Protein AF-A0A1I2LWS3-F1 (afdb_monomer_lite)

Radius of gyration: 13.33 Å; chains: 1; bounding box: 27×32×39 Å

Structure (mmCIF, N/CA/C/O backbone):
data_AF-A0A1I2LWS3-F1
#
_entry.id   AF-A0A1I2LWS3-F1
#
loop_
_atom_site.group_PDB
_atom_site.id
_atom_site.type_symbol
_atom_site.label_atom_id
_atom_site.label_alt_id
_atom_site.label_comp_id
_atom_site.label_asym_id
_atom_site.label_entity_id
_atom_site.label_seq_id
_atom_site.pdbx_PDB_ins_code
_atom_site.Cartn_x
_atom_site.Cartn_y
_atom_site.Cartn_z
_atom_site.occupancy
_atom_site.B_iso_or_equiv
_atom_site.auth_seq_id
_atom_site.auth_comp_id
_atom_site.auth_asym_id
_atom_site.auth_atom_id
_atom_site.pdbx_PDB_model_num
ATOM 1 N N . MET A 1 1 ? 10.774 5.038 -26.646 1.00 39.22 1 MET A N 1
ATOM 2 C CA . MET A 1 1 ? 10.362 5.436 -25.281 1.00 39.22 1 MET A CA 1
ATOM 3 C C . MET A 1 1 ? 9.271 4.520 -24.703 1.00 39.22 1 MET A C 1
ATOM 5 O O . MET A 1 1 ? 8.633 4.912 -23.744 1.00 39.22 1 MET A O 1
ATOM 9 N N . ALA A 1 2 ? 9.088 3.292 -25.210 1.00 43.41 2 ALA A N 1
ATOM 10 C CA . ALA A 1 2 ? 8.048 2.371 -24.726 1.00 43.41 2 ALA A CA 1
ATOM 11 C C . ALA A 1 2 ? 8.581 1.309 -23.739 1.00 43.41 2 ALA A C 1
ATOM 13 O O . ALA A 1 2 ? 7.833 0.806 -22.908 1.00 43.41 2 ALA A O 1
ATOM 14 N N . ASP A 1 3 ? 9.884 1.010 -23.779 1.00 39.66 3 ASP A N 1
ATOM 15 C CA . ASP A 1 3 ? 10.449 -0.127 -23.038 1.00 39.66 3 ASP A CA 1
ATOM 16 C C . ASP A 1 3 ? 10.540 0.103 -21.521 1.00 39.66 3 ASP A C 1
ATOM 18 O O . ASP A 1 3 ? 10.421 -0.849 -20.754 1.00 39.66 3 ASP A O 1
ATOM 22 N N . ARG A 1 4 ? 10.697 1.360 -21.073 1.00 43.59 4 ARG A N 1
ATOM 23 C CA . ARG A 1 4 ? 10.727 1.696 -19.634 1.00 43.59 4 ARG A CA 1
ATOM 24 C C . ARG A 1 4 ? 9.353 1.505 -18.985 1.00 43.59 4 ARG A C 1
ATOM 26 O O . ARG A 1 4 ? 9.249 0.746 -18.033 1.00 43.59 4 ARG A O 1
ATOM 33 N N . ALA A 1 5 ? 8.303 2.060 -19.595 1.00 58.16 5 ALA A N 1
ATOM 34 C CA . ALA A 1 5 ? 6.930 1.953 -19.097 1.00 58.16 5 ALA A CA 1
ATOM 35 C C . ALA A 1 5 ? 6.466 0.492 -18.939 1.00 58.16 5 ALA A C 1
ATOM 37 O O . ALA A 1 5 ? 5.898 0.134 -17.918 1.00 58.16 5 ALA A O 1
ATOM 38 N N . SER A 1 6 ? 6.784 -0.383 -19.903 1.00 63.44 6 SER A N 1
ATOM 39 C CA . SER A 1 6 ? 6.392 -1.801 -19.819 1.00 63.44 6 SER A CA 1
ATOM 40 C C . SER A 1 6 ? 7.090 -2.571 -18.689 1.00 63.44 6 SER A C 1
ATOM 42 O O . SER A 1 6 ? 6.490 -3.441 -18.054 1.00 63.44 6 SER A O 1
AT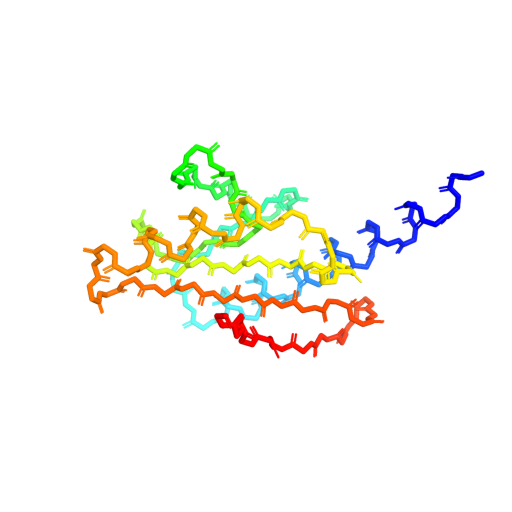OM 44 N N . GLY A 1 7 ? 8.365 -2.258 -18.435 1.00 72.62 7 GLY A N 1
ATOM 45 C CA . GLY A 1 7 ? 9.164 -2.926 -17.414 1.00 72.62 7 GLY A CA 1
ATOM 46 C C . GLY A 1 7 ? 8.844 -2.443 -16.006 1.00 72.62 7 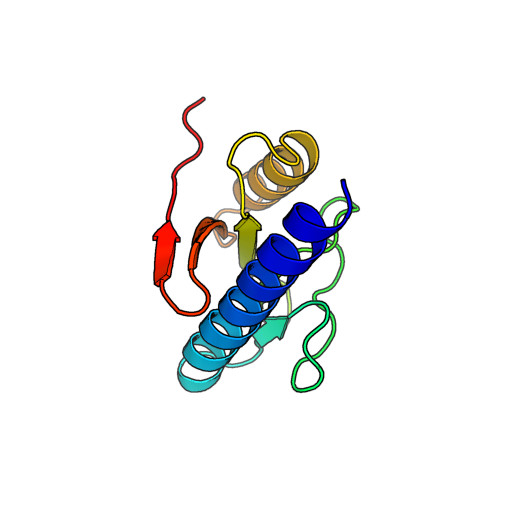GLY A C 1
ATOM 47 O O . GLY A 1 7 ? 8.917 -3.243 -15.076 1.00 72.62 7 GLY A O 1
ATOM 48 N N . ASP A 1 8 ? 8.496 -1.168 -15.852 1.00 78.31 8 ASP A N 1
ATOM 49 C CA . ASP A 1 8 ? 8.132 -0.585 -14.564 1.00 78.31 8 ASP A CA 1
ATOM 50 C C . ASP A 1 8 ? 6.707 -0.991 -14.164 1.00 78.31 8 ASP A C 1
ATOM 52 O O . ASP A 1 8 ? 6.537 -1.492 -13.055 1.00 78.31 8 ASP A O 1
ATOM 56 N N . GLN A 1 9 ? 5.749 -1.003 -15.102 1.00 81.44 9 GLN A N 1
ATOM 57 C CA . GLN A 1 9 ? 4.413 -1.571 -14.865 1.00 81.44 9 GLN A CA 1
ATOM 58 C C . GLN A 1 9 ? 4.486 -3.051 -14.453 1.00 81.44 9 GLN A C 1
ATOM 60 O O . GLN A 1 9 ? 3.949 -3.461 -13.435 1.00 81.44 9 GLN A O 1
ATOM 65 N N . SER A 1 10 ? 5.283 -3.862 -15.158 1.00 86.69 10 SER A N 1
ATOM 66 C CA . SER A 1 10 ? 5.452 -5.279 -14.792 1.00 86.69 10 SER A CA 1
ATOM 67 C C . SER A 1 10 ? 6.076 -5.500 -13.403 1.00 86.69 10 SER A C 1
ATOM 69 O O . SER A 1 10 ? 5.976 -6.601 -12.859 1.00 86.69 10 SER A O 1
ATOM 71 N N . LYS A 1 11 ? 6.824 -4.524 -12.864 1.00 88.94 11 LYS A N 1
ATOM 72 C CA . LYS A 1 11 ? 7.358 -4.587 -11.491 1.00 88.94 11 LYS A CA 1
ATOM 73 C C . LYS A 1 11 ? 6.304 -4.154 -10.489 1.00 88.94 11 LYS A C 1
ATOM 75 O O . LYS A 1 11 ? 6.204 -4.812 -9.462 1.00 88.94 11 LYS A O 1
ATOM 80 N N . HIS A 1 12 ? 5.589 -3.079 -10.802 1.00 91.56 12 HIS A N 1
ATOM 81 C CA . HIS A 1 12 ? 4.465 -2.576 -10.034 1.00 91.56 12 HIS A CA 1
ATOM 82 C C . HIS A 1 12 ? 3.459 -3.698 -9.773 1.00 91.56 12 HIS A C 1
ATOM 84 O O . HIS A 1 12 ? 3.341 -4.146 -8.637 1.00 91.56 12 HIS A O 1
ATOM 90 N N . ASP A 1 13 ? 2.885 -4.266 -10.835 1.00 92.06 13 ASP A N 1
ATOM 91 C CA . ASP A 1 13 ? 1.826 -5.275 -10.739 1.00 92.06 13 ASP A CA 1
ATOM 92 C C . ASP A 1 13 ? 2.303 -6.516 -9.968 1.00 92.06 13 ASP A C 1
ATOM 94 O O . ASP A 1 13 ? 1.601 -7.049 -9.116 1.00 92.06 13 ASP A O 1
ATOM 98 N N . ALA A 1 14 ? 3.553 -6.942 -10.194 1.00 92.75 14 ALA A N 1
ATOM 99 C CA . ALA A 1 14 ? 4.137 -8.078 -9.480 1.00 92.75 14 ALA A CA 1
ATOM 100 C C . ALA A 1 14 ? 4.333 -7.813 -7.975 1.00 92.75 14 ALA A C 1
ATOM 102 O O . ALA A 1 14 ? 4.290 -8.747 -7.173 1.00 92.75 14 ALA A O 1
ATOM 103 N N . VAL A 1 15 ? 4.593 -6.563 -7.583 1.00 94.31 15 VAL A N 1
ATOM 104 C CA . VAL A 1 15 ? 4.698 -6.172 -6.172 1.00 94.31 15 VAL A CA 1
ATOM 105 C C . VAL A 1 15 ? 3.311 -6.016 -5.553 1.00 94.31 15 VAL A C 1
ATOM 107 O O . VAL A 1 15 ? 3.123 -6.520 -4.447 1.00 94.31 15 VAL A O 1
ATOM 110 N N . VAL A 1 16 ? 2.348 -5.417 -6.260 1.00 94.69 16 VAL A N 1
ATOM 111 C CA . VAL A 1 16 ? 0.943 -5.329 -5.824 1.00 94.69 16 VAL A CA 1
ATOM 112 C C . VAL A 1 16 ? 0.386 -6.723 -5.553 1.00 94.69 16 VAL A C 1
ATOM 114 O O . VAL A 1 16 ? -0.049 -7.004 -4.438 1.00 94.69 16 VAL A O 1
ATOM 117 N N . GLU A 1 17 ? 0.504 -7.632 -6.526 1.00 95.12 17 GLU A N 1
ATOM 118 C CA . GLU A 1 17 ? 0.062 -9.023 -6.406 1.00 95.12 17 GLU A CA 1
ATOM 119 C C . GLU A 1 17 ? 0.680 -9.703 -5.181 1.00 95.12 17 GLU A C 1
ATOM 121 O O . GLU A 1 17 ? -0.005 -10.372 -4.407 1.00 95.12 17 GLU A O 1
ATOM 126 N N . LYS A 1 18 ? 1.990 -9.530 -4.984 1.00 94.69 18 LYS A N 1
ATOM 127 C CA . LYS A 1 18 ? 2.704 -10.199 -3.901 1.00 94.69 18 LYS A CA 1
ATOM 128 C C . LYS A 1 18 ? 2.321 -9.655 -2.526 1.00 94.69 18 LYS A C 1
ATOM 130 O O . LYS A 1 18 ? 2.097 -10.453 -1.621 1.00 94.69 18 LYS A O 1
ATOM 135 N N . ILE A 1 19 ? 2.222 -8.336 -2.367 1.00 94.31 19 ILE A N 1
ATOM 136 C CA . ILE A 1 19 ? 1.787 -7.727 -1.104 1.00 94.31 19 ILE A CA 1
ATOM 137 C C . ILE A 1 19 ? 0.337 -8.120 -0.810 1.00 94.31 19 ILE A C 1
ATOM 139 O O . ILE A 1 19 ? 0.034 -8.493 0.319 1.00 94.31 19 ILE A O 1
ATOM 143 N N . ALA A 1 20 ? -0.545 -8.098 -1.813 1.00 94.19 20 ALA A N 1
ATOM 144 C CA . ALA A 1 20 ? -1.936 -8.503 -1.646 1.00 94.19 20 ALA A CA 1
ATOM 145 C C . ALA A 1 20 ? -2.047 -9.962 -1.176 1.00 94.19 20 ALA A C 1
ATOM 147 O O . ALA A 1 20 ? -2.761 -10.232 -0.216 1.00 94.19 20 ALA A O 1
ATOM 148 N N . LYS A 1 21 ? -1.282 -10.885 -1.775 1.00 93.31 21 LYS A N 1
ATOM 149 C CA . LYS A 1 21 ? -1.228 -12.298 -1.357 1.00 93.31 21 LYS A CA 1
ATOM 150 C C . LYS A 1 21 ? -0.701 -12.480 0.062 1.00 93.31 21 LYS A C 1
ATOM 152 O O . LYS A 1 21 ? -1.308 -13.210 0.834 1.00 93.31 21 LYS A O 1
ATOM 157 N N . GLU A 1 22 ? 0.395 -11.807 0.412 1.00 92.69 22 GLU A N 1
ATOM 158 C CA . GLU A 1 22 ? 0.952 -11.864 1.772 1.00 92.69 22 GLU A CA 1
ATOM 159 C C . GLU A 1 22 ? -0.055 -11.339 2.810 1.00 92.69 22 GLU A C 1
ATOM 161 O O . GLU A 1 22 ? -0.182 -11.905 3.890 1.00 92.69 22 GLU A O 1
ATOM 166 N N . LEU A 1 23 ? -0.817 -10.291 2.481 1.00 91.81 23 LEU A N 1
ATOM 167 C CA . LEU A 1 23 ? -1.847 -9.757 3.371 1.00 91.81 23 LEU A CA 1
ATOM 168 C C . LEU A 1 23 ? -3.087 -10.649 3.446 1.00 91.81 23 LEU A C 1
ATOM 170 O O . LEU A 1 23 ? -3.677 -10.726 4.514 1.00 91.81 23 LEU A O 1
ATOM 174 N N . ASP A 1 24 ? -3.496 -11.293 2.352 1.00 89.44 24 ASP A N 1
ATOM 175 C CA . ASP A 1 24 ? -4.695 -12.146 2.304 1.00 89.44 24 ASP A CA 1
ATOM 176 C C . ASP A 1 24 ? -4.525 -13.425 3.134 1.00 89.44 24 ASP A C 1
ATOM 178 O O . ASP A 1 24 ? -5.478 -13.909 3.741 1.00 89.44 24 ASP A O 1
ATOM 182 N N . GLU A 1 25 ? -3.293 -13.936 3.237 1.00 83.62 25 GLU A N 1
ATOM 183 C CA . GLU A 1 25 ? -2.962 -15.050 4.134 1.00 83.62 25 GLU A CA 1
ATOM 184 C C . GLU A 1 25 ? -3.146 -14.689 5.622 1.00 83.62 25 GLU A C 1
ATOM 186 O O . GLU A 1 25 ? -3.498 -15.555 6.427 1.00 83.62 25 GLU A O 1
ATOM 191 N N . ASP A 1 26 ? -2.933 -13.420 5.985 1.00 76.81 26 ASP A N 1
ATOM 192 C CA . ASP A 1 26 ? -2.909 -12.940 7.373 1.00 76.81 26 ASP A CA 1
ATOM 193 C C . ASP A 1 26 ? -4.161 -12.141 7.786 1.00 76.81 26 ASP A C 1
ATOM 195 O O . ASP A 1 26 ? -4.453 -12.008 8.980 1.00 76.81 26 ASP A O 1
ATOM 199 N N . GLN A 1 27 ? -4.890 -11.563 6.830 1.00 76.81 27 GLN A N 1
ATOM 200 C CA . GLN A 1 27 ? -5.953 -10.590 7.073 1.00 76.81 27 GLN A CA 1
ATOM 201 C C . GLN A 1 27 ? -7.203 -10.917 6.264 1.00 76.81 27 GLN A C 1
ATOM 203 O O . GLN A 1 27 ? -7.173 -11.054 5.046 1.00 76.81 27 GLN A O 1
ATOM 208 N N . ASP A 1 28 ? -8.350 -10.935 6.940 1.00 73.44 28 ASP A N 1
ATOM 209 C CA . ASP A 1 28 ? -9.635 -10.992 6.255 1.00 73.44 28 ASP A CA 1
ATOM 210 C C . ASP A 1 28 ? -9.887 -9.667 5.497 1.00 73.44 28 ASP A C 1
ATOM 212 O O . ASP A 1 28 ? -9.792 -8.578 6.072 1.00 73.44 28 ASP A O 1
ATOM 216 N N . TYR A 1 29 ? -10.323 -9.773 4.235 1.00 88.50 29 TYR A N 1
ATOM 217 C CA . TYR A 1 29 ? -10.774 -8.677 3.354 1.00 88.50 29 TYR A CA 1
ATOM 218 C C . TYR A 1 29 ? -9.677 -7.822 2.699 1.00 88.50 29 TYR A C 1
ATOM 220 O O . TYR A 1 29 ? -9.706 -6.591 2.803 1.00 88.50 29 TYR A O 1
ATOM 228 N N . VAL A 1 30 ? -8.779 -8.454 1.943 1.00 95.00 30 VAL A N 1
ATOM 229 C CA . VAL A 1 30 ? -7.851 -7.759 1.036 1.00 95.00 30 VAL A CA 1
ATOM 230 C C . VAL A 1 30 ? -8.494 -7.501 -0.331 1.00 95.00 30 VAL A C 1
ATOM 232 O O . VAL A 1 30 ? -9.309 -8.280 -0.833 1.00 95.00 30 VAL A O 1
ATOM 235 N N . ARG A 1 31 ? -8.162 -6.355 -0.923 1.00 95.69 31 ARG A N 1
ATOM 236 C CA . ARG A 1 31 ? -8.575 -5.911 -2.259 1.00 95.69 31 ARG A CA 1
ATOM 237 C C . ARG A 1 31 ? -7.384 -5.278 -2.957 1.00 95.69 31 ARG A C 1
ATOM 239 O O . ARG A 1 31 ? -6.636 -4.565 -2.291 1.00 95.69 31 ARG A O 1
ATOM 246 N N . ALA A 1 32 ? -7.237 -5.508 -4.254 1.00 95.31 32 ALA A N 1
ATOM 247 C CA . ALA A 1 32 ? -6.097 -5.032 -5.025 1.00 95.31 32 ALA A CA 1
ATOM 248 C C . ALA A 1 32 ? -6.527 -4.639 -6.438 1.00 95.31 32 ALA A C 1
ATOM 250 O O . ALA A 1 32 ? -7.390 -5.303 -7.015 1.00 95.31 32 ALA A O 1
ATOM 251 N N . ASP A 1 33 ? -5.973 -3.539 -6.940 1.00 93.81 33 ASP A N 1
ATOM 252 C CA . ASP A 1 33 ? -6.267 -3.015 -8.271 1.00 93.81 33 ASP A CA 1
ATOM 253 C C . ASP A 1 33 ? -5.537 -3.845 -9.330 1.00 93.81 33 ASP A C 1
ATOM 255 O O . ASP A 1 33 ? -4.411 -4.290 -9.108 1.00 93.81 33 ASP A O 1
ATOM 259 N N . ASP A 1 34 ? -6.197 -4.099 -10.459 1.00 87.94 34 ASP A N 1
ATOM 260 C CA . ASP A 1 34 ? -5.647 -4.848 -11.599 1.00 87.94 34 ASP A CA 1
ATOM 261 C C . ASP A 1 34 ? -5.078 -6.260 -11.287 1.00 87.94 34 ASP A C 1
ATOM 263 O O . ASP A 1 34 ? -4.332 -6.829 -12.089 1.00 87.94 34 ASP A O 1
ATOM 267 N N . ILE A 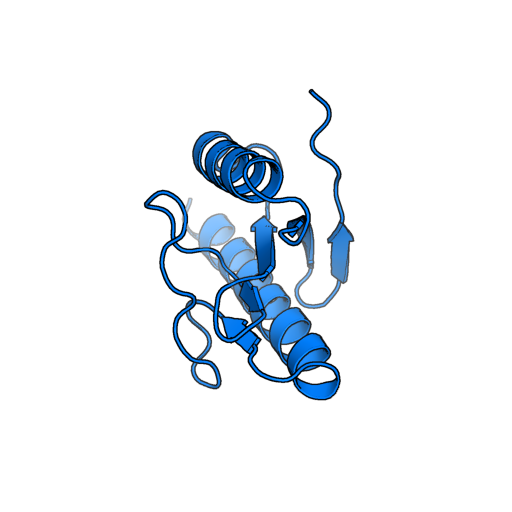1 35 ? -5.474 -6.891 -10.170 1.00 88.31 35 ILE A N 1
ATOM 268 C CA . ILE A 1 35 ? -5.139 -8.291 -9.850 1.00 88.31 35 ILE A CA 1
ATOM 269 C C . ILE A 1 35 ? -6.401 -9.168 -9.871 1.00 88.31 35 ILE A C 1
ATOM 271 O O . ILE A 1 35 ? -7.232 -9.089 -8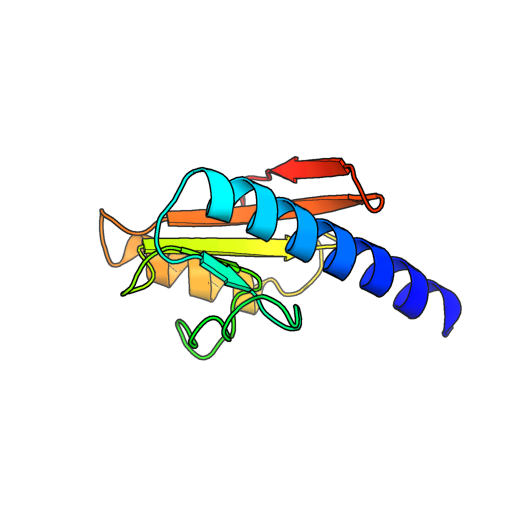.970 1.00 88.31 35 ILE A O 1
ATOM 275 N N . ASP A 1 36 ? -6.495 -10.077 -10.850 1.00 86.88 36 ASP A N 1
ATOM 276 C CA . ASP A 1 36 ? -7.675 -10.926 -11.134 1.00 86.88 36 ASP A CA 1
ATOM 277 C C . ASP A 1 36 ? -8.249 -11.701 -9.927 1.00 86.88 36 ASP A C 1
ATOM 279 O O . ASP A 1 36 ? -9.434 -12.039 -9.890 1.00 86.88 36 ASP A O 1
ATOM 283 N N . GLU A 1 37 ? -7.406 -12.046 -8.956 1.00 89.06 37 GLU A N 1
ATOM 284 C CA . GLU A 1 37 ? -7.773 -12.854 -7.785 1.00 89.06 37 GLU A CA 1
ATOM 285 C C . GLU A 1 37 ? -8.439 -12.022 -6.677 1.00 89.06 37 GLU A C 1
ATOM 287 O O . GLU A 1 37 ? -9.094 -12.576 -5.789 1.00 89.06 37 GLU A O 1
ATOM 292 N N . PHE A 1 38 ? -8.317 -10.696 -6.748 1.00 91.19 38 PHE A N 1
ATOM 293 C CA . PHE A 1 38 ? -8.817 -9.762 -5.753 1.00 91.19 38 PHE A CA 1
ATOM 294 C C . PHE A 1 38 ? -9.986 -8.943 -6.295 1.00 91.19 38 PHE A C 1
ATOM 296 O O . PHE A 1 38 ? -10.232 -8.832 -7.492 1.00 91.19 38 PHE A O 1
ATOM 303 N N . LYS A 1 39 ? -10.772 -8.381 -5.376 1.00 91.31 39 LYS A N 1
ATOM 304 C CA . LYS A 1 39 ? -11.802 -7.402 -5.740 1.00 91.31 39 LYS A CA 1
ATOM 305 C C . LYS A 1 39 ? -11.177 -6.022 -5.861 1.00 91.31 39 LYS A C 1
ATOM 307 O O . LYS A 1 39 ? -10.253 -5.728 -5.108 1.00 91.31 39 LYS A O 1
ATOM 312 N N . ASP A 1 40 ? -11.817 -5.161 -6.648 1.00 92.44 40 ASP A N 1
ATOM 313 C CA . ASP A 1 40 ? -11.394 -3.770 -6.780 1.00 92.44 40 ASP A CA 1
ATOM 314 C C . ASP A 1 40 ? -11.353 -3.047 -5.421 1.00 92.44 40 ASP A C 1
ATOM 316 O O . ASP A 1 40 ? -12.337 -3.065 -4.647 1.00 92.44 40 ASP A O 1
ATOM 320 N N . PRO A 1 41 ? -10.234 -2.376 -5.122 1.00 88.00 41 PRO A N 1
ATOM 321 C CA . PRO A 1 41 ? -10.105 -1.519 -3.967 1.00 88.00 41 PRO A CA 1
ATOM 322 C C . PRO A 1 41 ? -10.960 -0.275 -4.221 1.00 88.00 41 PRO A C 1
ATOM 324 O O . PRO A 1 41 ? -10.787 0.476 -5.176 1.00 88.00 41 PRO A O 1
ATOM 327 N N . GLN A 1 42 ? -11.993 -0.091 -3.401 1.00 87.88 42 GLN A N 1
ATOM 328 C CA . GLN A 1 42 ? -12.913 1.033 -3.572 1.00 87.88 42 GLN A CA 1
ATOM 329 C C . GLN A 1 42 ? -12.165 2.365 -3.518 1.00 87.88 42 GLN A C 1
ATOM 331 O O . GLN A 1 42 ? -11.200 2.511 -2.772 1.00 87.88 42 GLN A O 1
ATOM 336 N N . LYS A 1 43 ? -12.682 3.360 -4.246 1.00 91.12 43 LYS A N 1
ATOM 337 C CA . LYS A 1 43 ? -12.113 4.706 -4.231 1.00 91.12 43 LYS A CA 1
ATOM 338 C C . LYS A 1 43 ? -12.065 5.298 -2.826 1.00 91.12 43 LYS A C 1
ATOM 340 O O . LYS A 1 43 ? -13.040 5.237 -2.073 1.00 91.1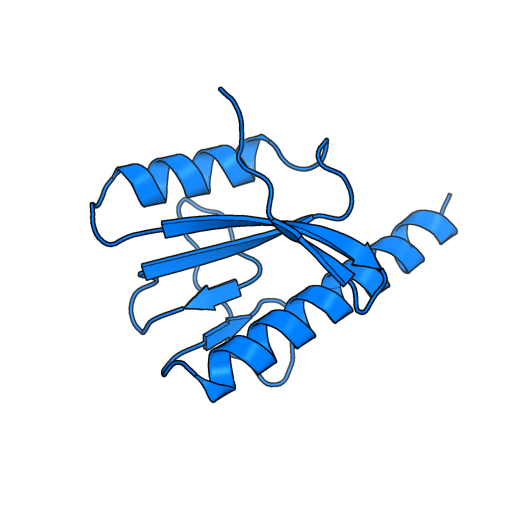2 43 LYS A O 1
ATOM 345 N N . VAL A 1 44 ? -10.957 5.964 -2.543 1.00 87.56 44 VAL A N 1
ATOM 346 C CA . VAL A 1 44 ? -10.684 6.737 -1.340 1.00 87.56 44 VAL A CA 1
ATOM 347 C C . VAL A 1 44 ? -10.233 8.131 -1.775 1.00 87.56 44 VAL A C 1
ATOM 349 O O . VAL A 1 44 ? -9.296 8.259 -2.553 1.00 87.56 44 VAL A O 1
ATOM 352 N N . ASN A 1 45 ? -10.920 9.180 -1.306 1.00 87.31 45 ASN A N 1
ATOM 353 C CA . ASN A 1 45 ? -10.665 10.573 -1.713 1.00 87.31 45 ASN A CA 1
ATOM 354 C C . ASN A 1 45 ? -10.529 10.751 -3.241 1.00 87.31 45 ASN A C 1
ATOM 356 O O . ASN A 1 45 ? -9.610 11.399 -3.717 1.00 87.31 45 ASN A O 1
ATOM 360 N N . ASP A 1 46 ? -11.447 10.149 -4.006 1.00 89.06 46 ASP A N 1
ATOM 361 C CA . ASP A 1 46 ? -11.493 10.153 -5.481 1.00 89.06 46 ASP A CA 1
ATOM 362 C C . ASP A 1 46 ? -10.375 9.384 -6.215 1.00 89.06 46 ASP A C 1
ATOM 364 O O . ASP A 1 46 ? -10.448 9.241 -7.441 1.00 89.06 46 ASP A O 1
ATOM 368 N N . HIS A 1 47 ? -9.440 8.771 -5.486 1.00 91.31 47 HIS A N 1
ATOM 369 C CA . HIS A 1 47 ? -8.373 7.925 -6.023 1.00 91.31 47 HIS A CA 1
ATOM 370 C C . HIS A 1 47 ? -8.632 6.438 -5.745 1.00 91.31 47 HIS A C 1
ATOM 372 O O . HIS A 1 47 ? -9.221 6.080 -4.726 1.00 91.31 47 HIS A O 1
ATOM 378 N N . VAL A 1 48 ? -8.237 5.564 -6.672 1.00 92.75 48 VAL A N 1
ATOM 379 C CA . VAL A 1 48 ? -8.218 4.107 -6.453 1.00 92.75 48 VAL A CA 1
ATOM 380 C C . VAL A 1 48 ? -6.855 3.780 -5.847 1.00 92.75 48 VAL A C 1
ATOM 382 O O . VAL A 1 48 ? -5.865 4.217 -6.430 1.00 92.75 48 VAL A O 1
ATOM 385 N N . PRO A 1 49 ? -6.789 3.136 -4.671 1.00 94.12 49 PRO A N 1
ATOM 386 C CA . PRO A 1 49 ? -5.513 2.705 -4.125 1.00 94.12 49 PRO A CA 1
ATOM 387 C C . PRO A 1 49 ? -5.086 1.369 -4.733 1.00 94.12 49 PRO A C 1
ATOM 389 O O . PRO A 1 49 ? -5.960 0.574 -5.068 1.00 94.12 49 PRO A O 1
ATOM 392 N N . ASP A 1 50 ? -3.792 1.063 -4.790 1.00 95.31 50 ASP A N 1
ATOM 393 C CA . ASP A 1 50 ? -3.341 -0.227 -5.342 1.00 95.31 50 ASP A CA 1
ATOM 394 C C . ASP A 1 50 ? -3.805 -1.404 -4.488 1.00 95.31 50 ASP A C 1
ATOM 396 O O . ASP A 1 50 ? -4.174 -2.461 -4.997 1.00 95.31 50 ASP A O 1
ATOM 400 N N . ILE A 1 51 ? -3.792 -1.233 -3.162 1.00 95.94 51 ILE A N 1
ATOM 401 C CA . ILE A 1 51 ? -4.248 -2.245 -2.210 1.00 95.94 51 ILE A CA 1
ATOM 402 C C . ILE A 1 51 ? -5.059 -1.576 -1.107 1.00 95.94 51 ILE A C 1
ATOM 404 O O . ILE A 1 51 ? -4.660 -0.563 -0.530 1.00 95.94 51 ILE A O 1
ATOM 408 N N . SER A 1 52 ? -6.181 -2.194 -0.739 1.00 95.56 52 SER A N 1
ATOM 409 C CA . SER A 1 52 ? -6.934 -1.829 0.461 1.00 95.56 52 SER A CA 1
ATOM 410 C C . SER A 1 52 ? -7.244 -3.042 1.328 1.00 95.56 52 SER A C 1
ATOM 412 O O . SER A 1 52 ? -7.500 -4.140 0.832 1.00 95.56 52 SER A O 1
ATOM 414 N N . VAL A 1 53 ? -7.232 -2.828 2.642 1.00 93.62 53 VAL A N 1
ATOM 415 C CA . VAL A 1 53 ? -7.507 -3.866 3.637 1.00 93.62 53 VAL A CA 1
ATOM 416 C C . VAL A 1 53 ? -8.681 -3.459 4.519 1.00 93.62 53 VAL A C 1
ATOM 418 O O . VAL A 1 53 ? -8.737 -2.330 5.020 1.00 93.62 53 VAL A O 1
ATOM 421 N N . GLY A 1 54 ? -9.607 -4.398 4.712 1.00 89.44 54 GLY A N 1
ATOM 422 C CA . GLY A 1 54 ? -10.811 -4.251 5.523 1.00 89.44 54 GLY A CA 1
ATOM 423 C C . GLY A 1 54 ? -12.092 -4.088 4.697 1.00 89.44 54 GLY A C 1
ATOM 424 O O . GLY A 1 54 ? -12.096 -3.632 3.555 1.00 89.44 54 GLY A O 1
ATOM 425 N N . VAL A 1 55 ? -13.235 -4.453 5.294 1.00 82.25 55 VAL A N 1
ATOM 426 C CA . VAL A 1 55 ? -14.569 -4.304 4.665 1.00 82.25 55 VAL A CA 1
ATOM 427 C C . VAL A 1 55 ? -14.864 -2.837 4.345 1.00 82.25 55 VAL A C 1
ATOM 429 O O . VAL A 1 55 ? -15.361 -2.518 3.263 1.00 82.25 55 VAL A O 1
ATOM 432 N N . LEU A 1 56 ? -14.549 -1.971 5.308 1.00 84.62 56 LEU A N 1
ATOM 433 C CA . LEU A 1 56 ? -14.312 -0.552 5.105 1.00 84.62 56 LEU A CA 1
ATOM 434 C C . LEU A 1 56 ? -12.794 -0.386 5.147 1.00 84.62 56 LEU A C 1
ATOM 436 O O . LEU A 1 56 ? -12.214 -0.850 6.133 1.00 84.62 56 LEU A O 1
ATOM 440 N N . PRO A 1 57 ? -12.164 0.245 4.143 1.00 84.19 57 PRO A N 1
ATOM 441 C CA . PRO A 1 57 ? -10.718 0.394 4.127 1.00 84.19 57 PRO A CA 1
ATOM 442 C C . PRO A 1 57 ? -10.226 0.992 5.452 1.00 84.19 57 PRO A C 1
ATOM 444 O O . PRO A 1 57 ? -10.611 2.099 5.838 1.00 84.19 57 PRO A O 1
ATOM 447 N N . SER A 1 58 ? -9.430 0.226 6.189 1.00 90.38 58 SER A N 1
ATOM 448 C CA . SER A 1 58 ? -8.683 0.689 7.363 1.00 90.38 58 SER A CA 1
ATOM 449 C C . SER A 1 58 ? -7.212 0.864 7.025 1.00 90.38 58 SER A C 1
ATOM 451 O O . SER A 1 58 ? -6.500 1.594 7.704 1.00 90.38 58 SER A O 1
ATOM 453 N N . THR A 1 59 ? -6.745 0.236 5.951 1.00 93.00 59 THR A N 1
ATOM 454 C CA . THR A 1 59 ? -5.398 0.440 5.434 1.00 93.00 59 THR A CA 1
ATOM 455 C C . THR A 1 59 ? -5.450 0.564 3.924 1.00 93.00 59 THR A C 1
ATOM 457 O O . THR A 1 59 ? -6.155 -0.210 3.278 1.00 93.00 59 THR A O 1
ATOM 460 N N . VAL A 1 60 ? -4.721 1.537 3.387 1.00 93.81 60 VAL A N 1
ATOM 461 C CA . VAL A 1 60 ? -4.431 1.654 1.954 1.00 93.81 60 VAL A CA 1
ATOM 462 C C . VAL A 1 60 ? -2.921 1.634 1.754 1.00 93.81 60 VAL A C 1
ATOM 464 O O . VAL A 1 60 ? -2.176 2.193 2.569 1.00 93.81 60 VAL A O 1
ATOM 467 N N . ILE A 1 61 ? -2.477 0.936 0.717 1.00 94.31 61 ILE A N 1
ATOM 468 C CA . ILE A 1 61 ? -1.068 0.800 0.362 1.00 94.31 61 ILE A CA 1
ATOM 469 C C . ILE A 1 61 ? -0.932 1.189 -1.102 1.00 94.31 61 ILE A C 1
ATOM 471 O O . ILE A 1 61 ? -1.559 0.553 -1.944 1.00 94.31 61 ILE A O 1
ATOM 475 N N . GLU A 1 62 ? -0.082 2.178 -1.365 1.00 94.38 62 GLU A N 1
ATOM 476 C CA . GLU A 1 62 ? 0.320 2.557 -2.720 1.00 94.38 62 GLU A CA 1
ATOM 477 C C . GLU A 1 62 ? 1.685 1.969 -3.036 1.00 94.38 62 GLU A C 1
ATOM 479 O O . GLU A 1 62 ? 2.619 2.056 -2.227 1.00 94.38 62 GLU A O 1
ATOM 484 N N . VAL A 1 63 ? 1.802 1.386 -4.218 1.00 93.25 63 VAL A N 1
ATOM 485 C CA . VAL A 1 63 ? 3.011 0.811 -4.776 1.00 93.25 63 VAL A CA 1
ATOM 486 C C . VAL A 1 63 ? 3.491 1.721 -5.899 1.00 93.25 63 VAL A C 1
ATOM 488 O O . VAL A 1 63 ? 2.835 1.950 -6.894 1.00 93.25 63 VAL A O 1
ATOM 491 N N . GLU A 1 64 ? 4.709 2.217 -5.771 1.00 90.56 64 GLU A N 1
ATOM 492 C CA . GLU A 1 64 ? 5.315 3.140 -6.723 1.00 90.56 64 GLU A CA 1
ATOM 493 C C . GLU A 1 64 ? 6.537 2.487 -7.358 1.00 90.56 64 GLU A C 1
ATOM 495 O O . GLU A 1 64 ? 7.222 1.674 -6.732 1.00 90.56 64 GLU A O 1
ATOM 500 N N . THR A 1 65 ? 6.883 2.868 -8.586 1.00 89.19 65 THR A N 1
ATOM 501 C CA . THR A 1 65 ? 8.185 2.497 -9.184 1.00 89.19 65 THR A CA 1
ATOM 502 C C . THR A 1 65 ? 9.194 3.645 -9.136 1.00 89.19 65 THR A C 1
ATOM 504 O O . THR A 1 65 ? 10.406 3.399 -9.144 1.00 89.19 65 THR A O 1
ATOM 507 N N . ASP A 1 66 ? 8.709 4.879 -8.976 1.00 83.38 66 ASP A N 1
ATOM 508 C CA . ASP A 1 66 ? 9.491 6.089 -8.762 1.00 83.38 66 ASP A CA 1
ATOM 509 C C . ASP A 1 66 ? 8.809 6.978 -7.708 1.00 83.38 66 ASP A C 1
ATOM 511 O O . ASP A 1 66 ? 7.627 7.282 -7.777 1.00 83.38 66 ASP A O 1
ATOM 515 N N . THR A 1 67 ? 9.562 7.458 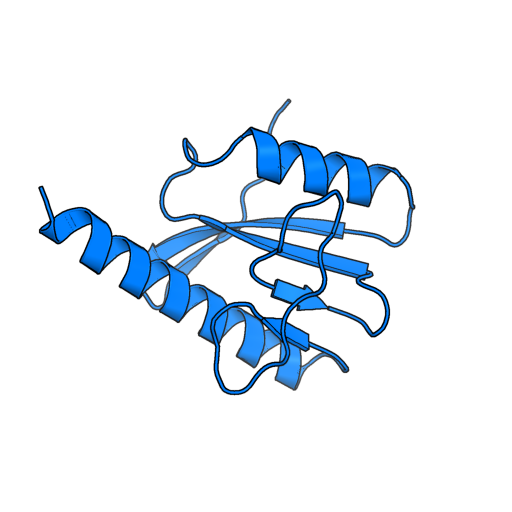-6.720 1.00 76.94 67 THR A N 1
ATOM 516 C CA . THR A 1 67 ? 9.034 8.367 -5.685 1.00 76.94 67 THR A CA 1
ATOM 517 C C . THR A 1 67 ? 8.596 9.733 -6.217 1.00 76.94 67 THR A C 1
ATOM 519 O O . THR A 1 67 ? 7.928 10.480 -5.499 1.00 76.94 67 THR A O 1
ATOM 522 N N . SER A 1 68 ? 8.995 10.102 -7.432 1.00 74.44 68 SER A N 1
ATOM 523 C CA . SER A 1 68 ? 8.537 11.331 -8.079 1.00 74.44 68 SER A CA 1
ATOM 524 C C . SER A 1 68 ? 7.123 11.224 -8.656 1.00 74.44 68 SER A C 1
ATOM 526 O O . SER A 1 68 ? 6.516 12.270 -8.899 1.00 74.44 68 SER A O 1
ATOM 528 N N . ASP A 1 69 ? 6.583 10.009 -8.787 1.00 68.12 69 ASP A N 1
ATOM 529 C CA . ASP A 1 69 ? 5.234 9.782 -9.296 1.00 68.12 69 ASP A CA 1
ATOM 530 C C . ASP A 1 69 ? 4.152 10.178 -8.275 1.00 68.12 69 ASP A C 1
ATOM 532 O O . ASP A 1 69 ? 4.373 10.231 -7.067 1.00 68.12 69 ASP A O 1
ATOM 536 N N . ASP A 1 70 ? 3.025 10.631 -8.818 1.00 76.69 70 ASP A N 1
ATOM 537 C CA . ASP A 1 70 ? 1.762 11.031 -8.184 1.00 76.69 70 ASP A CA 1
ATOM 538 C C . ASP A 1 70 ? 1.790 11.549 -6.722 1.00 76.69 70 ASP A C 1
ATOM 540 O O . ASP A 1 70 ? 1.219 11.006 -5.775 1.00 76.69 70 ASP A O 1
ATOM 544 N N . ALA A 1 71 ? 2.437 12.699 -6.497 1.00 82.94 71 ALA A N 1
ATOM 545 C CA . ALA A 1 71 ? 2.375 13.394 -5.202 1.00 82.94 71 ALA A CA 1
ATOM 546 C C . ALA A 1 71 ? 0.941 13.773 -4.761 1.00 82.94 71 ALA A C 1
ATOM 548 O O . ALA A 1 71 ? 0.691 13.873 -3.559 1.00 82.94 71 ALA A O 1
ATOM 549 N N . GLY A 1 72 ? 0.017 13.982 -5.707 1.00 85.56 72 GLY A N 1
ATOM 550 C CA . GLY A 1 72 ? -1.366 14.374 -5.423 1.00 85.56 72 GLY A CA 1
ATOM 551 C C . GLY A 1 72 ? -2.187 13.226 -4.843 1.00 85.56 72 GLY A C 1
ATOM 552 O O . GLY A 1 72 ? -2.788 13.388 -3.781 1.00 85.56 72 GLY A O 1
ATOM 553 N N . GLN A 1 73 ? -2.140 12.058 -5.487 1.00 88.50 73 GLN A N 1
ATOM 554 C CA . GLN A 1 73 ? -2.775 10.836 -4.989 1.00 88.50 73 GLN A CA 1
ATOM 555 C C . GLN A 1 73 ? -2.290 10.486 -3.575 1.00 88.50 73 GLN A C 1
ATOM 557 O O . GLN A 1 73 ? -3.088 10.264 -2.663 1.00 88.50 73 GLN A O 1
ATOM 562 N N . ARG A 1 74 ? -0.973 10.526 -3.349 1.00 88.12 74 ARG A N 1
ATOM 563 C CA . ARG A 1 74 ? -0.391 10.202 -2.039 1.00 88.12 74 ARG A CA 1
ATOM 564 C C . ARG A 1 74 ? -0.830 11.163 -0.938 1.00 88.12 74 ARG A C 1
ATOM 566 O O . ARG A 1 74 ? -1.111 10.727 0.178 1.00 88.12 74 ARG A O 1
ATOM 573 N N . LEU A 1 75 ? -0.912 12.461 -1.241 1.00 90.00 75 LEU A N 1
ATOM 574 C CA . LEU A 1 75 ? -1.447 13.443 -0.299 1.00 90.00 75 LEU A CA 1
ATOM 575 C C . LEU A 1 75 ? -2.910 13.129 0.042 1.00 90.00 75 LEU A C 1
ATOM 577 O O . LEU A 1 75 ? -3.269 13.140 1.216 1.00 90.00 75 LEU A O 1
ATOM 581 N N . ALA A 1 76 ? -3.728 12.770 -0.950 1.00 91.12 76 ALA A N 1
ATOM 582 C CA . ALA A 1 76 ? -5.129 12.423 -0.733 1.00 91.12 76 ALA A CA 1
ATOM 583 C C . ALA A 1 76 ? -5.296 11.210 0.202 1.00 91.12 76 ALA A C 1
ATOM 585 O O . ALA A 1 76 ? -6.156 11.234 1.087 1.00 91.12 76 ALA A O 1
ATOM 586 N N . PHE A 1 77 ? -4.464 10.171 0.065 1.00 92.31 77 PHE A N 1
ATOM 587 C CA . PHE A 1 77 ? -4.487 9.017 0.973 1.00 92.31 77 PHE A CA 1
ATOM 588 C C . PHE A 1 77 ? -3.952 9.334 2.368 1.00 92.31 77 PHE A C 1
ATOM 590 O O . PHE A 1 77 ? -4.497 8.839 3.358 1.00 92.31 77 PHE A O 1
ATOM 597 N N . LYS A 1 78 ? -2.939 10.198 2.473 1.00 90.62 78 LYS A N 1
ATOM 598 C CA . LYS A 1 78 ? -2.456 10.691 3.766 1.00 90.62 78 LYS A CA 1
ATOM 599 C C . LYS A 1 78 ? -3.549 11.466 4.504 1.00 90.62 78 LYS A C 1
ATOM 601 O O . LYS A 1 78 ? -3.858 11.125 5.642 1.00 90.62 78 LYS A O 1
ATOM 606 N N . GLU A 1 79 ? -4.198 12.425 3.845 1.00 92.00 79 GLU A N 1
ATOM 607 C CA . GLU A 1 79 ? -5.315 13.187 4.422 1.00 92.00 79 GLU A CA 1
ATOM 608 C C . GLU A 1 79 ? -6.468 12.267 4.851 1.00 92.00 79 GLU A C 1
ATOM 610 O O . GLU A 1 79 ? -7.026 12.415 5.941 1.00 92.00 79 GLU A O 1
ATOM 615 N N . TRP A 1 80 ? -6.798 11.264 4.031 1.00 92.62 80 TRP A N 1
ATOM 616 C CA . TRP A 1 80 ? -7.793 10.249 4.377 1.00 92.62 80 TRP A CA 1
ATOM 617 C C . TRP A 1 80 ? -7.430 9.457 5.643 1.00 92.62 80 TRP A C 1
ATOM 619 O O . TRP A 1 80 ? -8.316 9.171 6.462 1.00 92.62 80 TRP A O 1
ATOM 629 N N . ALA A 1 81 ? -6.154 9.089 5.794 1.00 91.19 81 ALA A N 1
ATOM 630 C CA . ALA A 1 81 ? -5.655 8.351 6.947 1.00 91.19 81 ALA A CA 1
ATOM 631 C C . ALA A 1 81 ? -5.630 9.222 8.212 1.00 91.19 81 ALA A C 1
ATOM 633 O O . ALA A 1 81 ? -6.001 8.757 9.285 1.00 91.19 81 ALA A O 1
ATOM 634 N N . GLU A 1 82 ? -5.274 10.500 8.086 1.00 90.75 82 GLU A N 1
ATOM 635 C CA . GLU A 1 82 ? -5.251 11.458 9.196 1.00 90.75 82 GLU A CA 1
ATOM 636 C C . GLU A 1 82 ? -6.659 11.823 9.698 1.00 90.75 82 GLU A C 1
ATOM 638 O O . GLU A 1 82 ? -6.841 12.121 10.880 1.00 90.75 82 GLU A O 1
ATOM 643 N N . GLU A 1 83 ? -7.684 11.735 8.843 1.00 89.38 83 GLU A N 1
ATOM 644 C CA . GLU A 1 83 ? -9.074 12.043 9.206 1.00 89.38 83 GLU A CA 1
ATOM 645 C C . GLU A 1 83 ? -9.634 11.117 10.310 1.00 89.38 83 GLU A C 1
ATOM 647 O O . GLU A 1 83 ? -10.547 11.502 11.053 1.00 89.38 83 GLU A O 1
ATOM 652 N N . LYS A 1 84 ? -9.128 9.877 10.426 1.00 85.81 84 LYS A N 1
ATOM 653 C CA . LYS A 1 84 ? -9.588 8.885 11.416 1.00 85.81 84 LYS A CA 1
ATOM 654 C C . LYS A 1 84 ? -8.421 8.114 12.022 1.00 85.81 84 LYS A C 1
ATOM 656 O O . LYS A 1 84 ? -7.675 7.448 11.323 1.00 85.81 84 LYS A O 1
ATOM 661 N N . SER A 1 85 ? -8.392 8.020 13.349 1.00 82.62 85 SER A N 1
ATOM 662 C CA . SER A 1 85 ? -7.316 7.353 14.102 1.00 82.62 85 SER A CA 1
ATOM 663 C C . SER A 1 85 ? -7.131 5.849 13.846 1.00 82.62 85 SER A C 1
ATOM 665 O O . SER A 1 85 ? -6.156 5.283 14.325 1.00 82.62 85 SER A O 1
ATOM 667 N N . PHE A 1 86 ? -8.079 5.176 13.186 1.00 86.75 86 PHE A N 1
ATOM 668 C CA . PHE A 1 86 ? -7.987 3.746 12.855 1.00 86.75 86 PHE A CA 1
ATOM 669 C C . PHE A 1 86 ? -7.539 3.487 11.411 1.00 86.75 86 PHE A C 1
ATOM 671 O O . PHE A 1 86 ? -7.422 2.329 11.018 1.00 86.75 86 PHE A O 1
ATOM 678 N N . ARG A 1 87 ? -7.361 4.542 10.609 1.00 91.94 87 ARG A N 1
ATOM 679 C CA . ARG A 1 87 ? -6.921 4.425 9.223 1.00 91.94 87 ARG A CA 1
ATOM 680 C C . ARG A 1 87 ? -5.402 4.493 9.139 1.00 91.94 87 ARG A C 1
ATOM 682 O O . ARG A 1 87 ? -4.738 5.078 9.991 1.00 91.94 87 ARG A O 1
ATOM 689 N N . THR A 1 88 ? -4.840 3.876 8.112 1.00 92.25 88 THR A N 1
ATOM 690 C CA . THR A 1 88 ? -3.396 3.859 7.873 1.00 92.25 88 THR A CA 1
ATOM 691 C C . THR A 1 88 ? -3.121 3.951 6.383 1.00 92.25 88 THR A C 1
ATOM 693 O O . THR A 1 88 ? -3.744 3.250 5.592 1.00 92.25 88 THR A O 1
ATOM 696 N N . TYR A 1 89 ? -2.171 4.799 6.011 1.00 92.25 89 TYR A N 1
ATOM 697 C CA . TYR A 1 89 ? -1.631 4.883 4.660 1.00 92.25 89 TYR A CA 1
ATOM 698 C C . TYR A 1 89 ? -0.174 4.408 4.675 1.00 92.25 89 TYR A C 1
ATOM 700 O O . TYR A 1 89 ? 0.575 4.751 5.594 1.00 92.25 89 TYR A O 1
ATOM 708 N N . LYS A 1 90 ? 0.219 3.618 3.672 1.00 92.44 90 LYS A N 1
ATOM 709 C CA . LYS A 1 90 ? 1.602 3.188 3.449 1.00 92.44 90 LYS A CA 1
ATOM 710 C C . LYS A 1 90 ? 2.022 3.429 2.001 1.00 92.44 90 LYS A C 1
ATOM 712 O O . LYS A 1 90 ? 1.322 3.009 1.089 1.00 92.44 90 LYS A O 1
ATOM 717 N N . GLY A 1 91 ? 3.193 4.032 1.812 1.00 91.62 91 GLY A N 1
ATOM 718 C CA . GLY A 1 91 ? 3.867 4.097 0.516 1.00 91.62 91 GLY A CA 1
ATOM 719 C C . GLY A 1 91 ? 4.930 3.006 0.402 1.00 91.62 91 GLY A C 1
ATOM 720 O O . GLY A 1 91 ? 5.742 2.818 1.314 1.00 91.62 91 GLY A O 1
ATOM 721 N N . VAL A 1 92 ? 4.938 2.292 -0.717 1.00 93.12 92 VAL A N 1
ATOM 722 C CA . VAL A 1 92 ? 5.871 1.210 -1.026 1.00 93.12 92 VAL A CA 1
ATOM 723 C C . VAL A 1 92 ? 6.560 1.499 -2.353 1.00 93.12 92 VAL A C 1
ATOM 725 O O . VAL A 1 92 ? 5.913 1.852 -3.321 1.00 93.12 92 VAL A O 1
ATOM 728 N N . LEU A 1 93 ? 7.879 1.338 -2.426 1.00 91.69 93 LEU A N 1
ATOM 729 C CA . LEU A 1 93 ? 8.655 1.532 -3.650 1.00 91.69 93 LEU A CA 1
ATOM 730 C C . LEU A 1 93 ? 9.155 0.188 -4.192 1.00 91.69 93 LEU A C 1
ATOM 732 O O . LEU A 1 93 ? 10.038 -0.448 -3.606 1.00 91.69 93 LEU A O 1
ATOM 736 N N . ALA A 1 94 ? 8.622 -0.233 -5.336 1.00 92.06 94 ALA A N 1
ATOM 737 C CA . ALA A 1 94 ? 8.984 -1.446 -6.055 1.00 92.06 94 ALA A CA 1
ATOM 738 C C . ALA A 1 94 ? 10.397 -1.334 -6.662 1.00 92.06 94 ALA A C 1
ATOM 740 O O . ALA A 1 94 ? 10.628 -0.719 -7.702 1.00 92.06 94 ALA A O 1
ATOM 741 N N . LYS A 1 95 ? 11.383 -1.982 -6.030 1.00 89.12 95 LYS A N 1
ATOM 742 C CA . LYS A 1 95 ? 12.773 -2.048 -6.528 1.00 89.12 95 LYS A CA 1
ATOM 743 C C . LYS A 1 95 ? 12.956 -3.120 -7.596 1.00 89.12 95 LYS A C 1
ATOM 745 O O . LYS A 1 95 ? 13.831 -3.016 -8.456 1.00 89.12 95 LYS A O 1
ATOM 750 N N . SER A 1 96 ? 12.170 -4.185 -7.510 1.00 88.50 96 SER A N 1
ATOM 751 C CA . SER A 1 96 ? 12.089 -5.269 -8.483 1.00 88.50 96 SER A CA 1
ATOM 752 C C . SER A 1 96 ? 10.737 -5.971 -8.351 1.00 88.50 96 SER A C 1
ATOM 754 O O . SER A 1 96 ? 9.989 -5.698 -7.422 1.00 88.50 96 SER A O 1
ATOM 756 N N . ARG A 1 97 ? 10.473 -6.960 -9.212 1.00 88.00 97 ARG A N 1
ATOM 757 C CA . ARG A 1 97 ? 9.259 -7.800 -9.171 1.00 88.00 97 ARG A CA 1
ATOM 758 C C . ARG A 1 97 ? 9.041 -8.569 -7.858 1.00 88.00 97 ARG A C 1
ATOM 760 O O . ARG A 1 97 ? 8.031 -9.237 -7.711 1.00 88.00 97 ARG A O 1
ATOM 767 N N . SER A 1 98 ? 10.017 -8.587 -6.950 1.00 86.00 98 SER A N 1
ATOM 768 C CA . SER A 1 98 ? 9.945 -9.365 -5.707 1.00 86.00 98 SER A CA 1
ATOM 769 C C . SER A 1 98 ? 10.488 -8.630 -4.485 1.00 86.00 98 SER A C 1
ATOM 771 O O . SER A 1 98 ? 10.543 -9.225 -3.407 1.00 86.00 98 SER A O 1
ATOM 773 N N . ARG A 1 99 ? 10.962 -7.392 -4.663 1.00 89.69 99 ARG A N 1
ATOM 774 C CA . ARG A 1 99 ? 11.606 -6.588 -3.627 1.00 89.69 99 ARG A CA 1
ATOM 775 C C . ARG A 1 99 ? 11.040 -5.182 -3.664 1.00 89.69 99 ARG A C 1
ATOM 777 O O . ARG A 1 99 ? 11.079 -4.524 -4.702 1.00 89.69 99 ARG A O 1
ATOM 784 N N . TRP A 1 100 ? 10.651 -4.705 -2.497 1.00 93.69 100 TRP A N 1
ATOM 785 C CA . TRP A 1 100 ? 10.197 -3.347 -2.276 1.00 93.69 100 TRP A CA 1
ATOM 786 C C . TRP A 1 100 ? 10.793 -2.782 -0.988 1.00 93.69 100 TRP A C 1
ATOM 788 O O . TRP A 1 100 ? 11.449 -3.500 -0.227 1.00 93.69 100 TRP A O 1
ATOM 798 N N . GLU A 1 101 ? 10.604 -1.489 -0.774 1.00 93.19 101 GLU A N 1
ATOM 799 C CA . GLU A 1 101 ? 10.869 -0.826 0.500 1.00 93.19 101 GLU A CA 1
ATOM 800 C C . GLU A 1 101 ? 9.680 0.057 0.866 1.00 93.19 101 GLU A C 1
ATOM 802 O O . GLU A 1 101 ? 9.120 0.722 -0.001 1.00 93.19 101 GLU A O 1
ATOM 807 N N . GLU A 1 102 ? 9.286 0.055 2.137 1.00 90.00 102 GLU A N 1
ATOM 808 C CA . GLU A 1 102 ? 8.375 1.079 2.644 1.00 90.00 102 GLU A CA 1
ATOM 809 C C . GLU A 1 102 ? 9.123 2.417 2.689 1.00 90.00 102 GLU A C 1
ATOM 811 O O . GLU A 1 102 ? 10.313 2.467 3.024 1.00 90.00 102 GLU A O 1
ATOM 816 N N . PHE A 1 103 ? 8.431 3.505 2.367 1.00 84.00 103 PHE A N 1
ATOM 817 C CA . PHE A 1 103 ? 8.958 4.848 2.553 1.00 84.00 103 PHE A CA 1
ATOM 818 C C . PHE A 1 103 ? 7.958 5.717 3.309 1.00 84.00 103 PHE A C 1
ATOM 820 O O . PHE A 1 103 ? 6.756 5.704 3.050 1.00 84.00 103 PHE A O 1
ATOM 827 N N . GLU A 1 104 ? 8.476 6.503 4.250 1.00 68.62 104 GLU A N 1
ATOM 828 C CA . GLU A 1 104 ? 7.704 7.558 4.894 1.00 68.62 104 GLU A CA 1
ATOM 829 C C . GLU A 1 104 ? 7.777 8.812 4.022 1.00 68.62 104 GLU A C 1
ATOM 831 O O . GLU A 1 104 ? 8.870 9.281 3.682 1.00 68.62 104 GLU A O 1
ATOM 836 N N . GLN A 1 105 ? 6.621 9.385 3.679 1.00 60.78 105 GLN A N 1
ATOM 837 C CA . GLN A 1 105 ? 6.593 10.754 3.179 1.00 60.78 105 GLN A CA 1
ATOM 838 C C . GLN A 1 105 ? 7.097 11.676 4.291 1.00 60.78 105 GLN A C 1
ATOM 840 O O . GLN A 1 105 ? 6.451 11.823 5.327 1.00 60.78 105 GLN A O 1
ATOM 845 N N . ARG A 1 106 ? 8.265 12.282 4.071 1.00 46.09 106 ARG A N 1
ATOM 846 C CA . ARG A 1 106 ? 8.734 13.405 4.882 1.00 46.09 106 ARG A CA 1
ATOM 847 C C . ARG A 1 106 ? 8.064 14.673 4.362 1.00 46.09 106 ARG A C 1
ATOM 849 O O . ARG A 1 106 ? 8.077 14.891 3.152 1.00 46.09 106 ARG A O 1
ATOM 856 N N . ASP A 1 107 ? 7.470 15.428 5.283 1.00 47.62 107 ASP A N 1
ATOM 857 C CA . ASP A 1 107 ? 6.808 16.717 5.035 1.00 47.62 107 ASP A CA 1
ATOM 858 C C . ASP A 1 107 ? 7.734 17.759 4.383 1.00 47.62 107 ASP A C 1
ATOM 860 O O . ASP A 1 107 ? 8.957 17.751 4.682 1.00 47.62 107 ASP A O 1
#

Foldseek 3Di:
DVPVVVQLVLLQVLVLVVVQVVCVVPAPAKAAPPDPVGHFQDDQLNDGARIAGDPPGQEGEHEAQDPVPDPPVLVRQVVSQVVDVSHYYWYWHRPGSVDIDTDDDDD

Sequence (107 aa):
MADRASGDQSKHDAVVEKIAKELDEDQDYVRADDIDEFKDPQKVNDHVPDISVGVLPSTVIEVETDTSDDAGQRLAFKEWAEEKSFRTYKGVLAKSRSRWEEFEQRD

pLDDT: mean 85.46, std 12.69, range [39.22, 95.94]

Secondary structure (DSSP, 8-state):
--HHHHHHHHHHHHHHHHHHHHHHHHSS-EEETT-TTSB----BTTB--SEEETTTTSEEEEEESSTTS-HHHHHHHHHHHHTSTT-EEEEEEEEETTEEEEE----

Organism: NCBI:txid553467